Protein AF-A0A2M8FDU7-F1 (afdb_monomer_lite)

Foldseek 3Di:
DDFDQPPPPDQQKGKGWDWFDWDWDKDKAAPPDPCNDCCVVVVAIKIKIWTWGKTKMWIAGPQGKIWMWIKIKGWMFIFGPPPGHTPDIAIKMKIKTFIQDNNQQVQADPVGDGDCVRGPNCQAGTQWMWIWIWDDDPDTWIWIKIDHHGNWIWIWIADPVGTGDTDTGD

Radius of gyration: 16.65 Å; chains: 1; bounding box: 42×38×45 Å

Structure (mmCIF, N/CA/C/O backbone):
data_AF-A0A2M8FDU7-F1
#
_entry.id   AF-A0A2M8FDU7-F1
#
loop_
_atom_site.group_PDB
_atom_site.id
_atom_site.type_symbol
_atom_site.label_atom_id
_atom_site.label_alt_id
_atom_site.label_comp_id
_atom_site.label_asym_id
_atom_site.label_entity_id
_atom_site.label_seq_id
_atom_site.pdbx_PDB_ins_code
_atom_site.Cartn_x
_atom_site.Cartn_y
_atom_site.Cartn_z
_atom_site.occupancy
_atom_site.B_iso_or_equiv
_atom_site.auth_seq_id
_atom_site.auth_comp_id
_atom_site.auth_asym_id
_atom_site.auth_atom_id
_atom_site.pdbx_PDB_model_num
ATOM 1 N N . MET A 1 1 ? -5.117 18.066 -11.000 1.00 36.66 1 MET A N 1
ATOM 2 C CA . MET A 1 1 ? -3.905 18.829 -11.372 1.00 36.66 1 MET A CA 1
ATOM 3 C C . MET A 1 1 ? -3.352 18.184 -12.635 1.00 36.66 1 MET A C 1
ATOM 5 O O . MET A 1 1 ? -3.475 16.978 -12.758 1.00 36.66 1 MET A O 1
ATOM 9 N N . VAL A 1 2 ? -2.874 18.939 -13.626 1.00 30.36 2 VAL A N 1
ATOM 10 C CA . VAL A 1 2 ? -2.379 18.341 -14.881 1.00 30.36 2 VAL A CA 1
ATOM 11 C C . VAL A 1 2 ? -0.969 17.801 -14.641 1.00 30.36 2 VAL A C 1
ATOM 13 O O . VAL A 1 2 ? -0.067 18.583 -14.344 1.00 30.36 2 VAL A O 1
ATOM 16 N N . VAL A 1 3 ? -0.791 16.483 -14.765 1.00 43.59 3 VAL A N 1
ATOM 17 C CA . VAL A 1 3 ? 0.518 15.818 -14.741 1.00 43.59 3 VAL A CA 1
ATOM 18 C C . VAL A 1 3 ? 1.326 16.307 -15.938 1.00 43.59 3 VAL A C 1
ATOM 20 O O . VAL A 1 3 ? 0.935 16.121 -17.092 1.00 43.59 3 VAL A O 1
ATOM 23 N N . VAL A 1 4 ? 2.466 16.939 -15.674 1.00 40.38 4 VAL A N 1
ATOM 24 C CA . VAL A 1 4 ? 3.485 17.158 -16.700 1.00 40.38 4 VAL A CA 1
ATOM 25 C C . VAL A 1 4 ? 4.483 16.012 -16.562 1.00 40.38 4 VAL A C 1
ATOM 27 O O . VAL A 1 4 ? 5.250 16.012 -15.597 1.00 40.38 4 VAL A O 1
ATOM 30 N N . PRO A 1 5 ? 4.508 15.027 -17.479 1.00 45.31 5 PRO A N 1
ATOM 31 C CA . PRO A 1 5 ? 5.563 14.026 -17.482 1.00 45.31 5 PRO A CA 1
ATOM 32 C C . PRO A 1 5 ? 6.909 14.739 -17.651 1.00 45.31 5 PRO A C 1
ATOM 34 O O . PRO A 1 5 ? 7.223 15.292 -18.705 1.00 45.31 5 PRO A O 1
ATOM 37 N N . SER A 1 6 ? 7.715 14.779 -16.590 1.00 47.12 6 SER A N 1
ATOM 38 C CA . SER A 1 6 ? 9.080 15.289 -16.673 1.00 47.12 6 SER A CA 1
ATOM 39 C C . SER A 1 6 ? 9.953 14.193 -17.287 1.00 47.12 6 SER A C 1
ATOM 41 O O . SER A 1 6 ? 10.409 13.283 -16.589 1.00 47.12 6 SER A O 1
ATOM 43 N N . PHE A 1 7 ? 10.176 14.260 -18.598 1.00 45.94 7 PHE A N 1
ATOM 44 C CA . PHE A 1 7 ? 11.068 13.354 -19.319 1.00 45.94 7 PHE A CA 1
ATOM 45 C C . PHE A 1 7 ? 12.532 13.657 -18.974 1.00 45.94 7 PHE A C 1
ATOM 47 O O . PHE A 1 7 ? 13.217 14.393 -19.679 1.00 45.94 7 PHE A O 1
ATOM 54 N N . ALA A 1 8 ? 13.045 13.078 -17.891 1.00 46.31 8 ALA A N 1
ATOM 55 C CA . ALA A 1 8 ? 14.487 12.943 -17.719 1.00 46.31 8 ALA A CA 1
ATOM 56 C C . ALA A 1 8 ? 14.943 11.724 -18.533 1.00 46.31 8 ALA A C 1
ATOM 58 O O . ALA A 1 8 ? 15.047 10.616 -18.015 1.00 46.31 8 ALA A O 1
ATOM 59 N N . ALA A 1 9 ? 15.162 11.915 -19.836 1.00 46.50 9 ALA A N 1
ATOM 60 C CA . ALA A 1 9 ? 15.710 10.883 -20.708 1.00 46.50 9 ALA A CA 1
ATOM 61 C C . ALA A 1 9 ? 17.209 10.694 -20.415 1.00 46.50 9 ALA A C 1
ATOM 63 O O . ALA A 1 9 ? 18.068 11.303 -21.045 1.00 46.50 9 ALA A O 1
ATOM 64 N N . GLY A 1 10 ? 17.521 9.847 -19.438 1.00 45.91 10 GLY A N 1
ATOM 65 C CA . GLY A 1 10 ? 18.852 9.279 -19.240 1.00 45.91 10 GLY A CA 1
ATOM 66 C C . GLY A 1 10 ? 18.726 7.765 -19.095 1.00 45.91 10 GLY A C 1
ATOM 67 O O . GLY A 1 10 ? 18.112 7.301 -18.142 1.00 45.91 10 GLY A O 1
ATOM 68 N N . ASN A 1 11 ? 19.278 6.996 -20.042 1.00 56.59 11 ASN A N 1
ATOM 69 C CA . ASN A 1 11 ? 19.328 5.520 -20.053 1.00 56.59 11 ASN A CA 1
ATOM 70 C C . ASN A 1 11 ? 17.996 4.743 -20.186 1.00 56.59 11 ASN A C 1
ATOM 72 O O . ASN A 1 11 ? 17.842 3.681 -19.590 1.00 56.59 11 ASN A O 1
ATOM 76 N N . GLY A 1 12 ? 17.034 5.208 -20.993 1.00 71.62 12 GLY A N 1
ATOM 77 C CA . GLY A 1 12 ? 15.864 4.380 -21.354 1.00 71.62 12 GLY A CA 1
ATOM 78 C C . GLY A 1 12 ? 14.905 4.073 -20.194 1.00 71.62 12 GLY A C 1
ATOM 79 O O . GLY A 1 12 ? 14.182 3.083 -20.243 1.00 71.62 12 GLY A O 1
ATOM 80 N N . THR A 1 13 ? 14.916 4.909 -19.153 1.00 85.81 13 THR A N 1
ATOM 81 C CA . THR A 1 13 ? 13.970 4.852 -18.031 1.00 85.81 13 THR A CA 1
ATOM 82 C C . THR A 1 13 ? 12.939 5.970 -18.172 1.00 85.81 13 THR A C 1
ATOM 84 O O . THR A 1 13 ? 13.303 7.134 -18.335 1.00 85.81 13 THR A O 1
ATOM 87 N N . GLN A 1 14 ? 11.659 5.622 -18.104 1.00 89.69 14 GLN A N 1
ATOM 88 C CA . GLN A 1 14 ? 10.537 6.547 -17.985 1.00 89.69 14 GLN A CA 1
ATOM 89 C C . GLN A 1 14 ? 10.226 6.766 -16.504 1.00 89.69 14 GLN A C 1
ATOM 91 O O . GLN A 1 14 ? 10.272 5.825 -15.715 1.00 89.69 14 GLN A O 1
ATOM 96 N N . VAL A 1 15 ? 9.952 8.013 -16.114 1.00 92.38 15 VAL A N 1
ATOM 97 C CA . VAL A 1 15 ? 9.640 8.365 -14.724 1.00 92.38 15 VAL A CA 1
ATOM 98 C C . VAL A 1 15 ? 8.317 9.111 -14.674 1.00 92.38 15 VAL A C 1
ATOM 100 O O . VAL A 1 15 ? 8.208 10.205 -15.230 1.00 92.38 15 VAL A O 1
ATOM 103 N N . TYR A 1 16 ? 7.353 8.535 -13.968 1.00 92.75 16 TYR A N 1
ATOM 104 C CA . TYR A 1 16 ? 6.066 9.140 -13.655 1.00 92.75 16 TYR A CA 1
ATOM 105 C C . TYR A 1 16 ? 6.121 9.698 -12.236 1.00 92.75 16 TYR A C 1
ATOM 107 O O . TYR A 1 16 ? 6.728 9.100 -11.344 1.00 92.75 16 TYR A O 1
ATOM 115 N N . ARG A 1 17 ? 5.551 10.886 -12.044 1.00 94.31 17 ARG A N 1
ATOM 116 C CA . ARG A 1 17 ? 5.461 11.544 -10.741 1.00 94.31 17 ARG A CA 1
ATOM 117 C C . ARG A 1 17 ? 4.049 12.058 -10.568 1.00 94.31 17 ARG A C 1
ATOM 119 O O . ARG A 1 17 ? 3.607 12.878 -11.371 1.00 94.31 17 ARG A O 1
ATOM 126 N N . PHE A 1 18 ? 3.412 11.596 -9.510 1.00 92.94 18 PHE A N 1
ATOM 127 C CA . PHE A 1 18 ? 2.074 11.986 -9.112 1.00 92.94 18 PHE A CA 1
ATOM 128 C C . PHE A 1 18 ? 2.178 12.638 -7.741 1.00 92.94 18 PHE A C 1
ATOM 130 O O . PHE A 1 18 ? 2.963 12.215 -6.889 1.00 92.94 18 PHE A O 1
ATOM 137 N N . SER A 1 19 ? 1.454 13.726 -7.548 1.00 93.25 19 SER A N 1
ATOM 138 C CA . SER A 1 19 ? 1.487 14.486 -6.305 1.00 93.25 19 SER A CA 1
ATOM 139 C C . SER A 1 19 ? 0.123 15.083 -6.064 1.00 93.25 19 SER A C 1
ATOM 141 O O . SER A 1 19 ? -0.445 15.677 -6.984 1.00 93.25 19 SER A O 1
ATOM 143 N N . ASP A 1 20 ? -0.341 14.976 -4.826 1.00 91.31 20 ASP A N 1
ATOM 144 C CA . ASP A 1 20 ? -1.619 15.520 -4.391 1.00 91.31 20 ASP A CA 1
ATOM 145 C C . ASP A 1 20 ? -2.772 15.029 -5.283 1.00 91.31 20 ASP A C 1
ATOM 147 O O . ASP A 1 20 ? -3.645 15.800 -5.693 1.00 91.31 20 ASP A O 1
ATOM 151 N N . GLU A 1 21 ? -2.783 13.726 -5.581 1.00 93.00 21 GLU A N 1
ATOM 152 C CA . GLU A 1 21 ? -3.887 13.091 -6.299 1.00 93.00 21 GLU A CA 1
ATOM 153 C C . GLU A 1 21 ? -4.874 12.436 -5.331 1.00 93.00 21 GLU A C 1
ATOM 155 O O . GLU A 1 21 ? -4.447 11.683 -4.455 1.00 93.00 21 GLU A O 1
ATOM 160 N N . PRO A 1 22 ? -6.186 12.706 -5.455 1.00 93.62 22 PRO A N 1
ATOM 161 C CA . PRO A 1 22 ? -7.182 12.055 -4.620 1.00 93.62 22 PRO A CA 1
ATOM 162 C C . PRO A 1 22 ? -7.164 10.538 -4.802 1.00 93.62 22 PRO A C 1
ATOM 164 O O . PRO A 1 22 ? -7.192 10.036 -5.925 1.00 93.62 22 PRO A O 1
ATOM 167 N N . PHE A 1 23 ? -7.195 9.825 -3.686 1.00 89.88 23 PHE A N 1
ATOM 168 C CA . PHE A 1 23 ? -7.336 8.382 -3.621 1.00 89.88 23 PHE A CA 1
ATOM 169 C C . PHE A 1 23 ? -8.531 8.049 -2.744 1.00 89.88 23 PHE A C 1
ATOM 171 O O . PHE A 1 23 ? -8.539 8.356 -1.552 1.00 89.88 23 PHE A O 1
ATOM 178 N N . VAL A 1 24 ? -9.541 7.445 -3.363 1.00 92.88 24 VAL A N 1
ATOM 179 C CA . VAL A 1 24 ? -10.718 6.923 -2.675 1.00 92.88 24 VAL A CA 1
ATOM 180 C C . VAL A 1 24 ? -10.802 5.446 -2.992 1.00 92.88 24 VAL A C 1
ATOM 182 O O . VAL A 1 24 ? -10.871 5.072 -4.166 1.00 92.88 24 VAL A O 1
ATOM 185 N N . TRP A 1 25 ? -10.738 4.617 -1.959 1.00 90.00 25 TRP A N 1
ATOM 186 C CA . TRP A 1 25 ? -10.659 3.175 -2.125 1.00 90.00 25 TRP A CA 1
ATOM 187 C C . TRP A 1 25 ? -11.388 2.455 -1.007 1.00 90.00 25 TRP A C 1
ATOM 189 O O . TRP A 1 25 ? -11.262 2.821 0.159 1.00 90.00 25 TRP A O 1
ATOM 199 N N . ASP A 1 26 ? -12.114 1.413 -1.390 1.00 91.94 26 ASP A N 1
ATOM 200 C CA . ASP A 1 26 ? -12.795 0.507 -0.482 1.00 91.94 26 ASP A CA 1
ATOM 201 C C . ASP A 1 26 ? -12.151 -0.870 -0.597 1.00 91.94 26 ASP A C 1
ATOM 203 O O . ASP A 1 26 ? -12.034 -1.423 -1.694 1.00 91.94 26 ASP A O 1
ATOM 207 N N . GLU A 1 27 ? -11.769 -1.451 0.534 1.00 90.19 27 GLU A N 1
ATOM 208 C CA . GLU A 1 27 ? -11.293 -2.829 0.583 1.00 90.19 27 GLU A CA 1
ATOM 209 C C . GLU A 1 27 ? -11.838 -3.588 1.789 1.00 90.19 27 GLU A C 1
ATOM 211 O O . GLU A 1 27 ? -12.337 -3.017 2.758 1.00 90.19 27 GLU A O 1
ATOM 216 N N . THR A 1 28 ? -11.775 -4.914 1.705 1.00 92.12 28 THR A N 1
ATOM 217 C CA . THR A 1 28 ? -12.126 -5.806 2.811 1.00 92.12 28 THR A CA 1
ATOM 218 C C . THR A 1 28 ? -10.880 -6.545 3.253 1.00 92.12 28 THR A C 1
ATOM 220 O O . THR A 1 28 ? -10.196 -7.150 2.429 1.00 92.12 28 THR A O 1
ATOM 223 N N . HIS A 1 29 ? -10.612 -6.516 4.552 1.00 89.81 29 HIS A N 1
ATOM 224 C CA . HIS A 1 29 ? -9.558 -7.298 5.172 1.00 89.81 29 HIS A CA 1
ATOM 225 C C . HIS A 1 29 ? -10.168 -8.446 5.962 1.00 89.81 29 HIS A C 1
ATOM 227 O O . HIS A 1 29 ? -11.068 -8.233 6.776 1.00 89.81 29 HIS A O 1
ATOM 233 N N . TYR A 1 30 ? -9.636 -9.645 5.743 1.00 90.50 30 TYR A N 1
ATOM 234 C CA . TYR A 1 30 ? -10.069 -10.856 6.427 1.00 90.50 30 TYR A CA 1
ATOM 235 C C . TYR A 1 30 ? -9.008 -11.315 7.422 1.00 90.50 30 TYR A C 1
ATOM 237 O O . TYR A 1 30 ? -7.820 -11.409 7.089 1.00 90.50 30 TYR A O 1
ATOM 245 N N . LEU A 1 31 ? -9.433 -11.628 8.642 1.00 87.50 31 LEU A N 1
ATOM 246 C CA . LEU A 1 31 ? -8.553 -12.148 9.675 1.00 87.50 31 LEU A CA 1
ATOM 247 C C . LEU A 1 31 ? -8.017 -13.526 9.261 1.00 87.50 31 LEU A C 1
ATOM 249 O O . LEU A 1 31 ? -8.759 -14.409 8.830 1.00 87.50 31 LEU A O 1
ATOM 253 N N . GLY A 1 32 ? -6.705 -13.727 9.405 1.00 80.44 32 GLY A N 1
ATOM 254 C CA . GLY A 1 32 ? -6.046 -14.976 9.018 1.00 80.44 32 GLY A CA 1
ATOM 255 C C . GLY A 1 32 ? -5.851 -15.164 7.510 1.00 80.44 32 GLY A C 1
ATOM 256 O O . GLY A 1 32 ? -5.304 -16.193 7.101 1.00 80.44 32 GLY A O 1
ATOM 257 N N . ASP A 1 33 ? -6.246 -14.192 6.682 1.00 81.06 33 ASP A N 1
ATOM 258 C CA . ASP A 1 33 ? -5.828 -14.151 5.284 1.00 81.06 33 ASP A CA 1
ATOM 259 C C . ASP A 1 33 ? -4.340 -13.776 5.171 1.00 81.06 33 ASP A C 1
ATOM 261 O O . ASP A 1 33 ? -3.665 -13.407 6.130 1.00 81.06 33 ASP A O 1
ATOM 265 N N . ARG A 1 34 ? -3.793 -13.889 3.965 1.00 69.00 34 ARG A N 1
ATOM 266 C CA . ARG A 1 34 ? -2.410 -13.557 3.637 1.00 69.00 34 ARG A CA 1
ATOM 267 C C . ARG A 1 34 ? -2.099 -12.063 3.749 1.00 69.00 34 ARG A C 1
ATOM 269 O O . ARG A 1 34 ? -0.940 -11.700 3.957 1.00 69.00 34 ARG A O 1
ATOM 276 N N . PHE A 1 35 ? -3.108 -11.215 3.567 1.00 74.12 35 PHE A N 1
ATOM 277 C CA . PHE A 1 35 ? -3.016 -9.761 3.693 1.00 74.12 35 PHE A CA 1
ATOM 278 C C . PHE A 1 35 ? -4.052 -9.268 4.711 1.00 74.12 35 PHE A C 1
ATOM 280 O O . PHE A 1 35 ? -4.994 -8.554 4.366 1.00 74.12 35 PHE A O 1
ATOM 287 N N . PRO A 1 36 ? -3.919 -9.673 5.981 1.00 74.62 36 PRO A N 1
ATOM 288 C CA . PRO A 1 36 ? -4.988 -9.463 6.939 1.00 74.62 36 PRO A CA 1
ATOM 289 C C . PRO A 1 36 ? -5.058 -7.993 7.387 1.00 74.62 36 PRO A C 1
ATOM 291 O O . PRO A 1 36 ? -6.092 -7.558 7.867 1.00 74.62 36 PRO A O 1
ATOM 294 N N . GLY A 1 37 ? -4.010 -7.187 7.157 1.00 82.12 37 GLY A N 1
ATOM 295 C CA . GLY A 1 37 ? -4.048 -5.723 7.252 1.00 82.12 37 GLY A CA 1
ATOM 296 C C . GLY A 1 37 ? -4.710 -5.202 8.528 1.00 82.12 37 GLY A C 1
ATOM 297 O O . GLY A 1 37 ? -4.285 -5.538 9.632 1.00 82.12 37 GLY A O 1
ATOM 298 N N . ALA A 1 38 ? -5.757 -4.388 8.373 1.00 85.31 38 ALA A N 1
ATOM 299 C CA . ALA A 1 38 ? -6.507 -3.835 9.499 1.00 85.31 38 ALA A CA 1
ATOM 300 C C . ALA A 1 38 ? -7.235 -4.908 10.336 1.00 85.31 38 ALA A C 1
ATOM 302 O O . ALA A 1 38 ? -7.412 -4.704 11.536 1.00 85.31 38 ALA A O 1
ATOM 303 N N . ALA A 1 39 ? -7.607 -6.056 9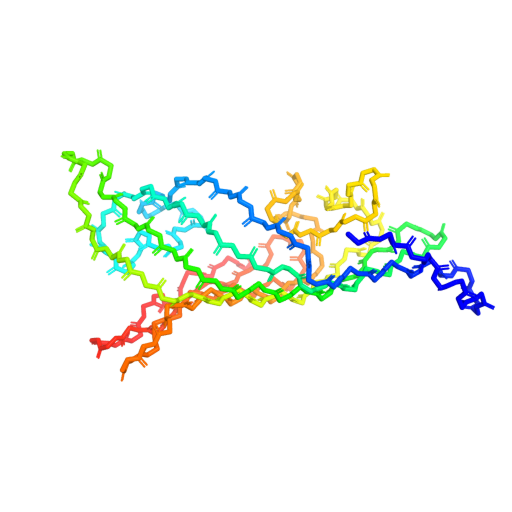.757 1.00 87.94 39 ALA A N 1
ATOM 304 C CA . ALA A 1 39 ? -8.313 -7.119 10.476 1.00 87.94 39 ALA A CA 1
ATOM 305 C C . ALA A 1 39 ? -7.483 -7.692 11.636 1.00 87.94 39 ALA A C 1
ATOM 307 O O . ALA A 1 39 ? -8.032 -7.964 12.698 1.00 87.94 39 ALA A O 1
ATOM 308 N N . GLU A 1 40 ? -6.152 -7.792 11.499 1.00 82.75 40 GLU A N 1
ATOM 309 C CA . GLU A 1 40 ? -5.278 -8.223 12.610 1.00 82.75 40 GLU A CA 1
ATOM 310 C C . GLU A 1 40 ? -5.375 -7.294 13.820 1.00 82.75 40 GLU A C 1
ATOM 312 O O . GLU A 1 40 ? -5.341 -7.753 14.958 1.00 82.75 40 GLU A O 1
ATOM 317 N N . LYS A 1 41 ? -5.501 -5.983 13.580 1.00 81.38 41 LYS A N 1
ATOM 318 C CA . LYS A 1 41 ? -5.604 -4.990 14.651 1.00 81.38 41 LYS A CA 1
ATOM 319 C C . LYS A 1 41 ? -6.920 -5.129 15.407 1.00 81.38 41 LYS A C 1
ATOM 321 O O . LYS A 1 41 ? -6.933 -5.042 16.629 1.00 81.38 41 LYS A O 1
ATOM 326 N N . PHE A 1 42 ? -8.023 -5.271 14.679 1.00 86.25 42 PHE A N 1
ATOM 327 C CA . PHE A 1 42 ? -9.352 -5.303 15.287 1.00 86.25 42 PHE A CA 1
ATOM 328 C C . PHE A 1 42 ? -9.770 -6.708 15.732 1.00 86.25 42 PHE A C 1
ATOM 330 O O . PHE A 1 42 ? -10.731 -6.846 16.481 1.00 86.25 42 PHE A O 1
ATOM 337 N N . GLY A 1 43 ? -9.024 -7.743 15.334 1.00 87.50 43 GLY A N 1
ATOM 338 C CA . GLY A 1 43 ? -9.304 -9.132 15.691 1.00 87.50 43 GLY A CA 1
ATOM 339 C C . GLY A 1 43 ? -10.565 -9.689 15.027 1.00 87.50 43 GLY A C 1
ATOM 340 O O . GLY A 1 43 ? -11.100 -10.695 15.491 1.00 87.50 43 GLY A O 1
ATOM 341 N N . GLU A 1 44 ? -11.039 -9.046 13.959 1.00 91.75 44 GLU A N 1
ATOM 342 C CA . GLU A 1 44 ? -12.239 -9.404 13.204 1.00 91.75 44 GLU A CA 1
ATOM 343 C C . GLU A 1 44 ? -12.123 -8.939 11.748 1.00 91.75 44 GLU A C 1
ATOM 345 O O . GLU A 1 44 ? -11.270 -8.114 11.418 1.00 91.75 44 GLU A O 1
ATOM 350 N N . ASP A 1 45 ? -12.971 -9.476 10.871 1.00 95.12 45 ASP A N 1
ATOM 351 C CA . ASP A 1 45 ? -13.038 -9.051 9.473 1.00 95.12 45 ASP A CA 1
ATOM 352 C C . ASP A 1 45 ? -13.573 -7.616 9.384 1.00 95.12 45 ASP A C 1
ATOM 354 O O . ASP A 1 45 ? -14.579 -7.268 10.013 1.00 95.12 45 ASP A O 1
ATOM 358 N N . VAL A 1 46 ? -12.932 -6.777 8.569 1.00 94.81 46 VAL A N 1
ATOM 359 C CA . VAL A 1 46 ? -13.269 -5.350 8.477 1.00 94.81 46 VAL A CA 1
ATOM 360 C C . VAL A 1 46 ? -13.375 -4.852 7.040 1.00 94.81 46 VAL A C 1
ATOM 362 O O . VAL A 1 46 ? -12.600 -5.236 6.164 1.00 94.81 46 VAL A O 1
ATOM 365 N N . TYR A 1 47 ? -14.311 -3.935 6.816 1.00 96.00 47 TYR A N 1
ATOM 366 C CA . TYR A 1 47 ? -14.336 -3.045 5.662 1.00 96.00 47 TYR A CA 1
ATOM 367 C C . TYR A 1 47 ? -13.542 -1.784 5.981 1.00 96.00 47 TYR A C 1
ATOM 369 O O . TYR A 1 47 ? -13.728 -1.190 7.047 1.00 96.00 47 TYR A O 1
ATOM 377 N N . VAL A 1 48 ? -12.689 -1.353 5.057 1.00 93.50 48 VAL A N 1
ATOM 378 C CA . VAL A 1 48 ? -11.931 -0.109 5.182 1.00 93.50 48 VAL A CA 1
ATOM 379 C C . VAL A 1 48 ? -12.240 0.788 3.996 1.00 93.50 48 VAL A C 1
ATOM 381 O O . VAL A 1 48 ? -12.072 0.383 2.848 1.00 93.50 48 VAL A O 1
ATOM 384 N N . HIS A 1 49 ? -12.676 2.006 4.300 1.00 95.12 49 HIS A N 1
ATOM 385 C CA . HIS A 1 49 ? -12.825 3.095 3.349 1.00 95.12 49 HIS A CA 1
ATOM 386 C C . HIS A 1 49 ? -11.691 4.095 3.556 1.00 95.12 49 HIS A C 1
ATOM 388 O O . HIS A 1 49 ? -11.497 4.585 4.672 1.00 95.12 49 HIS A O 1
ATOM 394 N N . TYR A 1 50 ? -10.958 4.413 2.495 1.00 92.69 50 TYR A N 1
ATOM 395 C CA . TYR A 1 50 ? -9.899 5.416 2.512 1.00 92.69 50 TYR A CA 1
ATOM 396 C C . TYR A 1 50 ? -10.312 6.655 1.737 1.00 92.69 50 TYR A C 1
ATOM 398 O O . TYR A 1 50 ? -10.747 6.555 0.593 1.00 92.69 50 TYR A O 1
ATOM 406 N N . GLU A 1 51 ? -10.039 7.819 2.317 1.00 95.94 51 GLU A N 1
ATOM 407 C CA . GLU A 1 51 ? -10.022 9.102 1.622 1.00 95.94 51 GLU A CA 1
ATOM 408 C C . GLU A 1 51 ? -8.657 9.755 1.846 1.00 95.94 51 GLU A C 1
ATOM 410 O O . GLU A 1 51 ? -8.352 10.219 2.946 1.00 95.94 51 GLU A O 1
ATOM 415 N N . ALA A 1 52 ? -7.803 9.772 0.823 1.00 94.62 52 ALA A N 1
ATOM 416 C CA . ALA A 1 52 ? -6.418 10.216 0.945 1.00 94.62 52 ALA A CA 1
ATOM 417 C C . ALA A 1 52 ? -5.916 11.038 -0.235 1.00 94.62 52 ALA A C 1
ATOM 419 O O . ALA A 1 52 ? -6.546 11.137 -1.286 1.00 94.62 52 ALA A O 1
ATOM 420 N N . MET A 1 53 ? -4.731 11.608 -0.035 1.00 95.50 53 MET A N 1
ATOM 421 C CA . MET A 1 53 ? -3.913 12.202 -1.079 1.00 95.50 53 MET A CA 1
ATOM 422 C C . MET A 1 53 ? -2.699 11.312 -1.341 1.00 95.50 53 MET A C 1
ATOM 424 O O . MET A 1 53 ? -1.948 10.992 -0.415 1.00 95.50 53 MET A O 1
ATOM 428 N N . ASN A 1 54 ? -2.497 10.951 -2.605 1.00 93.44 54 ASN A N 1
ATOM 429 C CA . ASN A 1 54 ? -1.370 10.161 -3.075 1.00 93.44 54 ASN A CA 1
ATOM 430 C C . ASN A 1 54 ? -0.219 11.056 -3.535 1.00 93.44 54 ASN A C 1
ATOM 432 O O . ASN A 1 54 ? -0.398 12.018 -4.287 1.00 93.44 54 ASN A O 1
ATOM 436 N N . ALA A 1 55 ? 0.988 10.671 -3.135 1.00 95.38 55 ALA A N 1
ATOM 437 C CA . ALA A 1 55 ? 2.237 11.106 -3.728 1.00 95.38 55 ALA A CA 1
ATOM 438 C C . ALA A 1 55 ? 3.021 9.870 -4.166 1.00 95.38 55 ALA A C 1
ATOM 440 O O . ALA A 1 55 ? 3.291 8.973 -3.369 1.00 95.38 55 ALA A O 1
ATOM 441 N N . GLU A 1 56 ? 3.394 9.818 -5.436 1.00 95.81 56 GLU A N 1
ATOM 442 C CA . GLU A 1 56 ? 3.939 8.616 -6.046 1.00 95.81 56 GLU A CA 1
ATOM 443 C C . GLU A 1 56 ? 5.057 8.953 -7.030 1.00 95.81 56 GLU A C 1
ATOM 445 O O . GLU A 1 56 ? 5.039 9.961 -7.740 1.00 95.81 56 GLU A O 1
ATOM 450 N N . THR A 1 57 ? 6.067 8.094 -7.091 1.00 96.06 57 THR A N 1
ATOM 451 C CA . THR A 1 57 ? 7.068 8.123 -8.155 1.00 96.06 57 THR A CA 1
ATOM 452 C C . THR A 1 57 ? 7.269 6.725 -8.698 1.00 96.06 57 THR A C 1
ATOM 454 O O . THR A 1 57 ? 7.817 5.879 -7.996 1.00 96.06 57 THR A O 1
ATOM 457 N N . VAL A 1 58 ? 6.928 6.522 -9.969 1.00 96.19 58 VAL A N 1
ATOM 458 C CA . VAL A 1 58 ? 7.104 5.255 -10.689 1.00 96.19 58 VAL A CA 1
ATOM 459 C C . VAL A 1 58 ? 8.236 5.398 -11.691 1.00 96.19 58 VAL A C 1
ATOM 461 O O . VAL A 1 58 ? 8.350 6.401 -12.395 1.00 96.19 58 VAL A O 1
ATOM 464 N N . ARG A 1 59 ? 9.106 4.396 -11.760 1.00 95.19 59 ARG A N 1
ATOM 465 C CA . ARG A 1 59 ? 10.199 4.302 -12.727 1.00 95.19 59 ARG A CA 1
ATOM 466 C C . ARG A 1 59 ? 10.029 3.018 -13.516 1.00 95.19 59 ARG A C 1
ATOM 468 O O . ARG A 1 59 ? 10.052 1.945 -12.924 1.00 95.19 59 ARG A O 1
ATOM 475 N N . VAL A 1 60 ? 9.919 3.150 -14.831 1.00 93.44 60 VAL A N 1
ATOM 476 C CA . VAL A 1 60 ? 9.760 2.039 -15.772 1.00 93.44 60 VAL A CA 1
ATOM 477 C C . VAL A 1 60 ? 10.971 2.013 -16.691 1.00 93.44 60 VAL A C 1
ATOM 479 O O . VAL A 1 60 ? 11.252 2.993 -17.383 1.00 93.44 60 VAL A O 1
ATOM 482 N N . LYS A 1 61 ? 11.724 0.919 -16.702 1.00 90.62 61 LYS A N 1
ATOM 483 C CA . LYS A 1 61 ? 12.859 0.744 -17.614 1.00 90.62 61 LYS A CA 1
ATOM 484 C C . LYS A 1 61 ? 12.407 0.091 -18.920 1.00 90.62 61 LYS A C 1
ATOM 486 O O . LYS A 1 61 ? 11.429 -0.646 -18.962 1.00 90.62 61 LYS A O 1
ATOM 491 N N . ALA A 1 62 ? 13.165 0.306 -19.995 1.00 86.56 62 ALA A N 1
ATOM 492 C CA . ALA A 1 62 ? 12.870 -0.262 -21.315 1.00 86.56 62 ALA A CA 1
ATOM 493 C C . ALA A 1 62 ? 12.829 -1.804 -21.364 1.00 86.56 62 ALA A C 1
ATOM 495 O O . ALA A 1 62 ? 12.240 -2.362 -22.285 1.00 86.56 62 ALA A O 1
ATOM 496 N N . ASN A 1 63 ? 13.459 -2.490 -20.406 1.00 85.25 63 ASN A N 1
ATOM 497 C CA . ASN A 1 63 ? 13.423 -3.950 -20.276 1.00 85.25 63 ASN A CA 1
ATOM 498 C C . ASN A 1 63 ? 12.194 -4.470 -19.507 1.00 85.25 63 ASN A C 1
ATOM 500 O O . ASN A 1 63 ? 12.100 -5.676 -19.317 1.00 85.25 63 ASN A O 1
ATOM 504 N N . GLY A 1 64 ? 11.281 -3.592 -19.080 1.00 86.38 64 GLY A N 1
ATOM 505 C CA . GLY A 1 64 ? 10.076 -3.960 -18.335 1.00 86.38 64 GLY A CA 1
ATOM 506 C C . GLY A 1 64 ? 10.196 -3.819 -16.819 1.00 86.38 64 GLY A C 1
ATOM 507 O O . GLY A 1 64 ? 9.172 -3.909 -16.157 1.00 86.38 64 GLY A O 1
ATOM 508 N N . ASP A 1 65 ? 11.387 -3.542 -16.267 1.00 92.31 65 ASP A N 1
ATOM 509 C CA . ASP A 1 65 ? 11.533 -3.368 -14.816 1.00 92.31 65 ASP A CA 1
ATOM 510 C C . ASP A 1 65 ? 10.721 -2.165 -14.332 1.00 92.31 65 ASP A C 1
ATOM 512 O O . ASP A 1 65 ? 10.858 -1.053 -14.862 1.00 92.31 65 ASP A O 1
ATOM 516 N N . VAL A 1 66 ? 9.961 -2.362 -13.260 1.00 94.50 66 VAL A N 1
ATOM 517 C CA . VAL A 1 66 ? 9.181 -1.319 -12.599 1.00 94.50 66 VAL A CA 1
ATOM 518 C C . VAL A 1 66 ? 9.665 -1.163 -11.162 1.00 94.50 66 VAL A C 1
ATOM 520 O O . VAL A 1 66 ? 9.942 -2.125 -10.454 1.00 94.50 66 VAL A O 1
ATOM 523 N N . SER A 1 67 ? 9.793 0.076 -10.702 1.00 95.69 67 SER A N 1
ATOM 524 C CA . SER A 1 67 ? 9.994 0.375 -9.282 1.00 95.69 67 SER A CA 1
ATOM 525 C C . SER A 1 67 ? 9.205 1.609 -8.898 1.00 95.69 67 SER A C 1
ATOM 527 O O . SER A 1 67 ? 9.102 2.543 -9.699 1.00 95.69 67 SER A O 1
ATOM 529 N N . TRP A 1 68 ? 8.675 1.639 -7.682 1.00 96.62 68 TRP A N 1
ATOM 530 C CA . TRP A 1 68 ? 7.876 2.764 -7.225 1.00 96.62 68 TRP A CA 1
ATOM 531 C C . TRP A 1 68 ? 8.076 3.068 -5.749 1.00 96.62 68 TRP A C 1
ATOM 533 O O . TRP A 1 68 ? 8.541 2.244 -4.957 1.00 96.62 68 TRP A O 1
ATOM 543 N N . THR A 1 69 ? 7.738 4.306 -5.417 1.00 97.31 69 THR A N 1
ATOM 544 C CA . THR A 1 69 ? 7.515 4.765 -4.052 1.00 97.31 69 THR A CA 1
ATOM 545 C C . THR A 1 69 ? 6.149 5.417 -4.006 1.00 97.31 69 THR A C 1
ATOM 547 O O . THR A 1 69 ? 5.901 6.302 -4.827 1.00 97.31 69 THR A O 1
ATOM 550 N N . LEU A 1 70 ? 5.315 5.025 -3.051 1.00 95.75 70 LEU A N 1
ATOM 551 C CA . LEU A 1 70 ? 3.988 5.590 -2.821 1.00 95.75 70 LEU A CA 1
ATOM 552 C C . LEU A 1 70 ? 3.909 6.086 -1.379 1.00 95.75 70 LEU A C 1
ATOM 554 O O . LEU A 1 70 ? 4.386 5.435 -0.450 1.00 95.75 70 LEU A O 1
ATOM 558 N N . THR A 1 71 ? 3.291 7.239 -1.180 1.00 95.44 71 THR A N 1
ATOM 559 C CA . THR A 1 71 ? 2.827 7.693 0.125 1.00 95.44 71 THR A CA 1
ATOM 560 C C . THR A 1 71 ? 1.391 8.148 -0.011 1.00 95.44 71 THR A C 1
ATOM 562 O O . THR A 1 71 ? 1.069 8.922 -0.910 1.00 95.44 71 THR A O 1
ATOM 565 N N . GLN A 1 72 ? 0.544 7.677 0.892 1.00 94.06 72 GLN A N 1
ATOM 566 C CA . GLN A 1 72 ? -0.848 8.093 0.990 1.00 94.06 72 GLN A CA 1
ATOM 567 C C . GLN A 1 72 ? -1.067 8.635 2.393 1.00 94.06 72 GLN A C 1
ATOM 569 O O . GLN A 1 72 ? -0.629 8.014 3.361 1.00 94.06 72 GLN A O 1
ATOM 574 N N . GLN A 1 73 ? -1.704 9.794 2.509 1.00 94.56 73 GLN A N 1
ATOM 575 C CA . GLN A 1 73 ? -2.075 10.382 3.796 1.00 94.56 73 GLN A CA 1
ATOM 576 C C . GLN A 1 73 ? -3.506 10.889 3.716 1.00 94.56 73 GLN A C 1
ATOM 578 O O . GLN A 1 73 ? -3.877 11.554 2.746 1.00 94.56 73 GLN A O 1
ATOM 583 N N . GLY A 1 74 ? -4.307 10.576 4.727 1.00 94.56 74 GLY A N 1
ATOM 584 C CA . GLY A 1 74 ? -5.726 10.897 4.705 1.00 94.56 74 GLY A CA 1
ATOM 585 C C . GLY A 1 74 ? -6.473 10.350 5.904 1.00 94.56 74 GLY A C 1
ATOM 586 O O . GLY A 1 74 ? -5.886 10.182 6.970 1.00 94.56 74 GLY A O 1
ATOM 587 N N . THR A 1 75 ? -7.749 10.043 5.706 1.00 95.19 75 THR A N 1
ATOM 588 C CA . THR A 1 75 ? -8.641 9.450 6.704 1.00 95.19 75 THR A CA 1
ATOM 589 C C . THR A 1 75 ? -9.0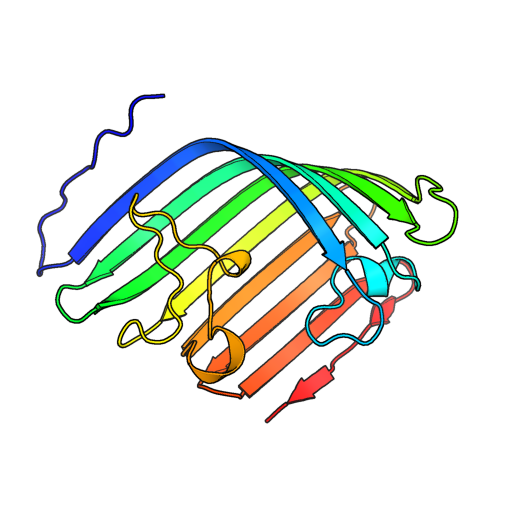13 8.029 6.297 1.00 95.19 75 THR A C 1
ATOM 591 O O . THR A 1 75 ? -9.290 7.771 5.127 1.00 95.19 75 THR A O 1
ATOM 594 N N . ALA A 1 76 ? -9.003 7.110 7.260 1.00 93.94 76 ALA A N 1
ATOM 595 C CA . ALA A 1 76 ? -9.548 5.770 7.105 1.00 93.94 76 ALA A CA 1
ATOM 596 C C . ALA A 1 76 ? -10.770 5.614 8.012 1.00 93.94 76 ALA A C 1
ATOM 598 O O . ALA A 1 76 ? -10.712 5.959 9.196 1.00 93.94 76 ALA A O 1
ATOM 599 N N . THR A 1 77 ? -11.840 5.044 7.468 1.00 95.56 77 THR A N 1
ATOM 600 C CA . THR A 1 77 ? -13.006 4.585 8.224 1.00 95.56 77 THR A CA 1
ATOM 601 C C . THR A 1 77 ? -13.027 3.066 8.188 1.00 95.56 77 THR A C 1
ATOM 603 O O . THR A 1 77 ? -13.132 2.465 7.121 1.00 95.56 77 THR A O 1
ATOM 606 N N . VAL A 1 78 ? -12.918 2.440 9.356 1.00 94.50 78 VAL A N 1
ATOM 607 C CA . VAL A 1 78 ? -12.905 0.985 9.516 1.00 94.50 78 VAL A CA 1
ATOM 608 C C . VAL A 1 78 ? -14.209 0.543 10.156 1.00 94.50 78 VAL A C 1
ATOM 610 O O . VAL A 1 78 ? -14.583 1.029 11.225 1.00 94.50 78 VAL A O 1
ATOM 613 N N . THR A 1 79 ? -14.885 -0.400 9.511 1.00 97.50 79 THR A N 1
ATOM 614 C CA . THR A 1 79 ? -16.182 -0.921 9.938 1.00 97.50 79 THR A CA 1
ATOM 615 C C . THR A 1 79 ? -16.114 -2.437 10.051 1.00 97.50 79 THR A C 1
ATOM 617 O O . THR A 1 79 ? -15.623 -3.095 9.138 1.00 97.50 79 THR A O 1
ATOM 620 N N . ALA A 1 80 ? -16.631 -2.998 11.140 1.00 97.19 80 ALA A N 1
ATOM 621 C CA . ALA A 1 80 ? -16.814 -4.436 11.292 1.00 97.19 80 ALA A CA 1
ATOM 622 C C . ALA A 1 80 ? -17.660 -4.993 10.138 1.00 97.19 80 ALA A C 1
ATOM 624 O O . ALA A 1 80 ? -18.742 -4.465 9.849 1.00 97.19 80 ALA A O 1
ATOM 625 N N . VAL A 1 81 ? -17.196 -6.069 9.495 1.00 96.50 81 VAL A N 1
ATOM 626 C CA . VAL A 1 81 ? -18.006 -6.791 8.498 1.00 96.50 81 VAL A CA 1
ATOM 627 C C . VAL A 1 81 ? -19.258 -7.352 9.169 1.00 96.50 81 VAL A C 1
ATOM 629 O O . VAL A 1 81 ? -20.368 -7.228 8.641 1.00 96.50 81 VAL A O 1
ATOM 632 N N . ASP A 1 82 ? -19.087 -7.894 10.373 1.00 93.31 82 ASP A N 1
ATOM 633 C CA . ASP A 1 82 ? -20.170 -8.425 11.182 1.00 93.31 82 ASP A CA 1
ATOM 634 C C . ASP A 1 82 ? -20.880 -7.297 11.941 1.00 93.31 82 ASP A C 1
ATOM 636 O O . ASP A 1 82 ? -20.412 -6.754 12.938 1.00 93.31 82 ASP A O 1
ATOM 640 N N . GLY A 1 83 ? -22.070 -6.933 11.465 1.00 90.69 83 GLY A N 1
ATOM 641 C CA . GLY A 1 83 ? -22.955 -5.988 12.153 1.00 90.69 83 GLY A CA 1
ATOM 642 C C . GLY A 1 83 ? -22.702 -4.507 11.858 1.00 90.69 83 GLY A C 1
ATOM 643 O O . GLY A 1 83 ? -23.526 -3.685 12.258 1.00 90.69 83 GLY A O 1
ATOM 644 N N . GLY A 1 84 ? -21.645 -4.155 11.119 1.00 94.62 84 GLY A N 1
ATOM 645 C CA . GLY A 1 84 ? -21.462 -2.804 10.577 1.00 94.62 84 GLY A CA 1
ATOM 646 C C . GLY A 1 84 ? -21.074 -1.743 11.610 1.00 94.62 84 GLY A C 1
ATOM 647 O O . GLY A 1 84 ? -21.329 -0.558 11.396 1.00 94.62 84 GLY A O 1
ATOM 648 N N . ALA A 1 85 ? -20.509 -2.143 12.751 1.00 96.69 85 ALA A N 1
ATOM 649 C CA . ALA A 1 85 ? -20.048 -1.204 13.769 1.00 96.69 85 ALA A CA 1
ATOM 650 C C . ALA A 1 85 ? -18.805 -0.442 13.283 1.00 96.69 85 ALA A C 1
ATOM 652 O O . ALA A 1 85 ? -17.866 -1.053 12.782 1.00 96.69 85 ALA A O 1
ATOM 653 N N . VAL A 1 86 ? -18.770 0.881 13.463 1.00 96.31 86 VAL A N 1
ATOM 654 C CA . VAL A 1 86 ? -17.557 1.672 13.199 1.00 96.31 86 VAL A CA 1
ATOM 655 C C . VAL A 1 86 ? -16.546 1.395 14.309 1.00 96.31 86 VAL A C 1
ATOM 657 O O . VAL A 1 86 ? -16.810 1.672 15.479 1.00 96.31 86 VAL A O 1
ATOM 660 N N . LEU A 1 87 ? -15.398 0.844 13.928 1.00 92.81 87 LEU A N 1
ATOM 661 C CA . LEU A 1 87 ? -14.307 0.462 14.825 1.00 92.81 87 LEU A CA 1
ATOM 662 C C . LEU A 1 87 ? -13.250 1.563 14.928 1.00 92.81 87 LEU A C 1
ATOM 664 O O . LEU A 1 87 ? -12.617 1.735 15.970 1.00 92.81 87 LEU A O 1
ATOM 668 N N . TYR A 1 88 ? -13.060 2.320 13.847 1.00 92.50 88 TYR A N 1
ATOM 669 C CA . TYR A 1 88 ? -12.120 3.430 13.790 1.00 92.50 88 TYR A CA 1
ATOM 670 C C . TYR A 1 88 ? -12.528 4.439 12.718 1.00 92.50 88 TYR A C 1
ATOM 672 O O . TYR A 1 88 ? -12.954 4.060 11.632 1.00 92.50 88 TYR A O 1
ATOM 680 N N . GLU A 1 89 ? -12.340 5.720 13.012 1.00 94.12 89 GLU A N 1
ATOM 681 C CA . GLU A 1 89 ? -12.396 6.801 12.033 1.00 94.12 89 GLU A CA 1
ATOM 682 C C . GLU A 1 89 ? -11.323 7.820 12.403 1.00 94.12 89 GLU A C 1
ATOM 684 O O . GLU A 1 89 ? -11.317 8.360 13.514 1.00 94.12 89 GLU A O 1
ATOM 689 N N . GLY A 1 90 ? -10.373 8.053 11.503 1.00 93.00 90 GLY A N 1
ATOM 690 C CA . GLY A 1 90 ? -9.277 8.962 11.800 1.00 93.00 90 GLY A CA 1
ATOM 691 C C . GLY A 1 90 ? -8.127 8.893 10.808 1.00 93.00 90 GLY A C 1
ATOM 692 O O . GLY A 1 90 ? -8.236 8.245 9.764 1.00 93.00 90 GLY A O 1
ATOM 693 N N . PRO A 1 91 ? -7.023 9.594 11.108 1.00 93.69 91 PRO A N 1
ATOM 694 C CA . PRO A 1 91 ? -5.962 9.772 10.144 1.00 93.69 91 PRO A CA 1
ATOM 695 C C . PRO A 1 91 ? -5.141 8.494 9.950 1.00 93.69 91 PRO A C 1
ATOM 697 O O . PRO A 1 91 ? -4.695 7.856 10.905 1.00 93.69 91 PRO A O 1
ATOM 700 N N . PHE A 1 92 ? -4.858 8.164 8.697 1.00 92.69 92 PHE A N 1
ATOM 701 C CA . PHE A 1 92 ? -4.015 7.037 8.317 1.00 92.69 92 PHE A CA 1
ATOM 702 C C . PHE A 1 92 ? -2.883 7.476 7.393 1.00 92.69 92 PHE A C 1
ATOM 704 O O . PHE A 1 92 ? -2.913 8.549 6.778 1.00 92.69 92 PHE A O 1
ATOM 711 N N . GLN A 1 93 ? -1.891 6.602 7.282 1.00 93.25 93 GLN A N 1
ATOM 712 C CA . GLN A 1 93 ? -0.815 6.734 6.324 1.00 93.25 93 GLN A CA 1
ATOM 713 C C . GLN A 1 93 ? -0.447 5.373 5.733 1.00 93.25 93 GLN A C 1
ATOM 715 O O . GLN A 1 93 ? -0.311 4.392 6.462 1.00 93.25 93 GLN A O 1
ATOM 720 N N . VAL A 1 94 ? -0.209 5.340 4.425 1.00 91.69 94 VAL A N 1
ATOM 721 C CA . VAL A 1 94 ? 0.415 4.212 3.725 1.00 91.69 94 VAL A CA 1
ATOM 722 C C . VAL A 1 94 ? 1.746 4.652 3.141 1.00 91.69 94 VAL A C 1
ATOM 724 O O . VAL A 1 94 ? 1.872 5.758 2.615 1.00 91.69 94 VAL A O 1
ATOM 727 N N . GLU A 1 95 ? 2.743 3.781 3.233 1.00 94.12 95 GLU A N 1
ATOM 728 C CA . GLU A 1 95 ? 4.032 3.926 2.568 1.00 94.12 95 GLU A CA 1
ATOM 729 C C . GLU A 1 95 ? 4.382 2.632 1.837 1.00 94.12 95 GLU A C 1
ATOM 731 O O . GLU A 1 95 ? 4.454 1.566 2.453 1.00 94.12 95 GLU A O 1
ATOM 736 N N . GLU A 1 96 ? 4.667 2.743 0.541 1.00 94.50 96 GLU A N 1
ATOM 737 C CA . GLU A 1 96 ? 5.170 1.640 -0.272 1.00 94.50 96 GLU A CA 1
ATOM 738 C C . GLU A 1 96 ? 6.536 1.970 -0.859 1.00 94.50 96 GLU A C 1
ATOM 740 O O . GLU A 1 96 ? 6.778 3.075 -1.352 1.00 94.50 96 GLU A O 1
ATOM 745 N N . ILE A 1 97 ? 7.415 0.974 -0.864 1.00 95.25 97 ILE A N 1
ATOM 746 C CA . ILE A 1 97 ? 8.638 0.957 -1.662 1.00 95.25 97 ILE A CA 1
ATOM 747 C C . ILE A 1 97 ? 8.720 -0.418 -2.300 1.00 95.25 97 ILE A C 1
ATOM 749 O O . ILE A 1 97 ? 8.847 -1.411 -1.586 1.00 95.25 97 ILE A O 1
ATOM 753 N N . ALA A 1 98 ? 8.682 -0.499 -3.624 1.00 95.44 98 ALA A N 1
ATOM 754 C CA . ALA A 1 98 ? 8.662 -1.794 -4.290 1.00 95.44 98 ALA A CA 1
ATOM 755 C C . ALA A 1 98 ? 9.389 -1.803 -5.633 1.00 95.44 98 ALA A C 1
ATOM 757 O O . ALA A 1 98 ? 9.689 -0.762 -6.232 1.00 95.44 98 ALA A O 1
ATOM 758 N N . ARG A 1 99 ? 9.738 -3.020 -6.056 1.00 95.00 99 ARG A N 1
ATOM 759 C CA . ARG A 1 99 ? 10.457 -3.318 -7.289 1.00 95.00 99 ARG A CA 1
ATOM 760 C C . ARG A 1 99 ? 10.004 -4.657 -7.864 1.00 95.00 99 ARG A C 1
ATOM 762 O O . ARG A 1 99 ? 9.942 -5.647 -7.139 1.00 95.00 99 ARG A O 1
ATOM 769 N N . ASP A 1 100 ? 9.758 -4.629 -9.164 1.00 92.62 100 ASP A N 1
ATOM 770 C CA . ASP A 1 100 ? 9.384 -5.730 -10.048 1.00 92.62 100 ASP A CA 1
ATOM 771 C C . ASP A 1 100 ? 10.400 -5.749 -11.206 1.00 92.62 100 ASP A C 1
ATOM 773 O O . ASP A 1 100 ? 10.301 -4.959 -12.149 1.00 92.62 100 ASP A O 1
ATOM 777 N N . ASP A 1 101 ? 11.456 -6.549 -11.083 1.00 90.56 101 ASP A N 1
ATOM 778 C CA . ASP A 1 101 ? 12.487 -6.737 -12.102 1.00 90.56 101 ASP A CA 1
ATOM 779 C C . ASP A 1 101 ? 11.969 -7.751 -13.143 1.00 90.56 101 ASP A C 1
ATOM 781 O O . ASP A 1 101 ? 11.759 -8.923 -12.854 1.00 90.56 101 ASP A O 1
ATOM 785 N N . GLY A 1 102 ? 11.789 -7.315 -14.392 1.00 87.81 102 GLY A N 1
ATOM 786 C CA . GLY A 1 102 ? 11.130 -8.104 -15.442 1.00 87.81 102 GLY A CA 1
ATOM 787 C C . GLY A 1 102 ? 9.634 -7.821 -15.628 1.00 87.81 102 GLY A C 1
ATOM 788 O O . GLY A 1 102 ? 9.104 -8.152 -16.691 1.00 87.81 102 GLY A O 1
ATOM 789 N N . GLY A 1 103 ? 8.980 -7.141 -14.679 1.00 86.25 103 GLY A N 1
ATOM 790 C CA . GLY A 1 103 ? 7.609 -6.637 -14.837 1.00 86.25 103 GLY A CA 1
ATOM 791 C C . GLY A 1 103 ? 6.532 -7.726 -14.803 1.00 86.25 103 GLY A C 1
ATOM 792 O O . GLY A 1 103 ? 5.460 -7.556 -15.392 1.00 86.25 103 GLY A O 1
ATOM 793 N N . ASP A 1 104 ? 6.819 -8.871 -14.189 1.00 90.38 104 ASP A N 1
ATOM 794 C CA . ASP A 1 104 ? 5.967 -10.058 -14.206 1.00 90.38 104 ASP A CA 1
ATOM 795 C C . ASP A 1 104 ? 5.034 -10.151 -12.987 1.00 90.38 104 ASP A C 1
ATOM 797 O O . ASP A 1 104 ? 4.144 -11.010 -12.964 1.00 90.38 104 ASP A O 1
ATOM 801 N N . ALA A 1 105 ? 5.148 -9.240 -12.012 1.00 90.00 105 ALA A N 1
ATOM 802 C CA . ALA A 1 105 ? 4.162 -9.080 -10.941 1.00 90.00 105 ALA A CA 1
ATOM 803 C C . ALA A 1 105 ? 2.916 -8.289 -11.382 1.00 90.00 105 ALA A C 1
ATOM 805 O O . ALA A 1 105 ? 1.865 -8.379 -10.733 1.00 90.00 105 ALA A O 1
ATOM 806 N N . GLY A 1 106 ? 3.006 -7.561 -12.503 1.00 91.38 106 GLY A N 1
ATOM 807 C CA . GLY A 1 106 ? 1.875 -6.888 -13.146 1.00 91.38 106 GLY A CA 1
ATOM 808 C C . GLY A 1 106 ? 1.319 -5.723 -12.328 1.00 91.38 106 GLY A C 1
ATOM 809 O O . GLY A 1 106 ? 0.106 -5.586 -12.214 1.00 91.38 106 GLY A O 1
ATOM 810 N N . CYS A 1 107 ? 2.201 -4.930 -11.718 1.00 91.81 107 CYS A N 1
ATOM 811 C CA . CYS A 1 107 ? 1.840 -3.838 -10.808 1.00 91.81 107 CYS A CA 1
ATOM 812 C C . CYS A 1 107 ? 1.583 -2.491 -11.504 1.00 91.81 107 CYS A C 1
ATOM 814 O O . CYS A 1 107 ? 1.000 -1.595 -10.898 1.00 91.81 107 CYS A O 1
ATOM 816 N N . LEU A 1 108 ? 2.027 -2.323 -12.755 1.00 93.44 108 LEU A N 1
ATOM 817 C CA . LEU A 1 108 ? 1.927 -1.068 -13.505 1.00 93.44 108 LEU A CA 1
ATOM 818 C C . LEU A 1 108 ? 0.568 -0.947 -14.210 1.00 93.44 108 LEU A C 1
ATOM 820 O O . LEU A 1 108 ? 0.222 -1.768 -15.060 1.00 93.44 108 LEU A O 1
ATOM 824 N N . ALA A 1 109 ? -0.179 0.104 -13.893 1.00 91.44 109 ALA A N 1
ATOM 825 C CA . ALA A 1 109 ? -1.403 0.490 -14.576 1.00 91.44 109 ALA A CA 1
ATOM 826 C C . ALA A 1 109 ? -1.111 1.226 -15.897 1.00 91.44 109 ALA A C 1
ATOM 828 O O . ALA A 1 109 ? -0.028 1.769 -16.127 1.00 91.44 109 ALA A O 1
ATOM 829 N N . SER A 1 110 ? -2.098 1.259 -16.796 1.00 89.88 110 SER A N 1
ATOM 830 C CA . SER A 1 110 ? -1.944 1.834 -18.143 1.00 89.88 110 SER A CA 1
ATOM 831 C C . SER A 1 110 ? -1.704 3.348 -18.171 1.00 89.88 110 SER A C 1
ATOM 833 O O . SER A 1 110 ? -1.247 3.878 -19.182 1.00 89.88 110 SER A O 1
ATOM 835 N N . ASP A 1 111 ? -2.043 4.046 -17.093 1.00 89.12 111 ASP A N 1
ATOM 836 C CA . ASP A 1 111 ? -1.850 5.486 -16.893 1.00 89.12 111 ASP 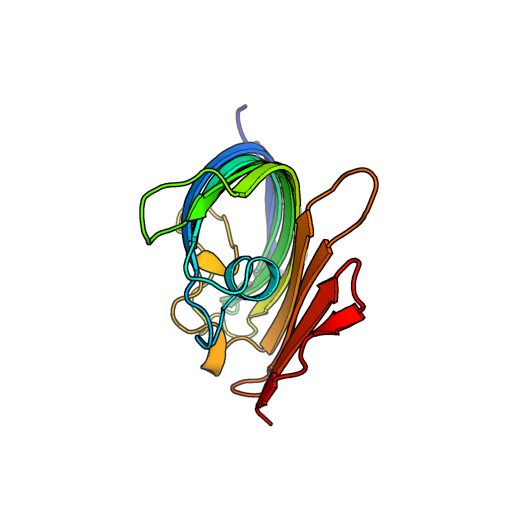A CA 1
ATOM 837 C C . ASP A 1 111 ? -0.509 5.833 -16.218 1.00 89.12 111 ASP A C 1
ATOM 839 O O . ASP A 1 111 ? -0.160 7.008 -16.104 1.00 89.12 111 ASP A O 1
ATOM 843 N N . GLY A 1 112 ? 0.288 4.820 -15.860 1.00 91.06 112 GLY A N 1
ATOM 844 C CA . GLY A 1 112 ? 1.627 4.974 -15.297 1.00 91.06 112 GLY A CA 1
ATOM 845 C C . GLY A 1 112 ? 1.703 4.871 -13.773 1.00 91.06 112 GLY A C 1
ATOM 846 O O . GLY A 1 112 ? 2.812 4.970 -13.249 1.00 91.06 112 GLY A O 1
ATOM 847 N N . HIS A 1 113 ? 0.579 4.656 -13.082 1.00 93.19 113 HIS A N 1
ATOM 848 C CA . HIS A 1 113 ? 0.550 4.354 -11.647 1.00 93.19 113 HIS A CA 1
ATOM 849 C C . HIS A 1 113 ? 1.026 2.924 -11.353 1.00 93.19 113 HIS A C 1
ATOM 851 O O . HIS A 1 113 ? 0.856 2.018 -12.169 1.00 93.19 113 HIS A O 1
ATOM 857 N N . ALA A 1 114 ? 1.591 2.700 -10.173 1.00 93.19 114 ALA A N 1
ATOM 858 C CA . ALA A 1 114 ? 1.944 1.396 -9.637 1.00 93.19 114 ALA A CA 1
ATOM 859 C C . ALA A 1 114 ? 1.766 1.376 -8.109 1.00 93.19 114 ALA A C 1
ATOM 861 O O . ALA A 1 114 ? 2.342 2.180 -7.383 1.00 93.19 114 ALA A O 1
ATOM 862 N N . TRP A 1 115 ? 0.997 0.416 -7.605 1.00 91.88 115 TRP A N 1
ATOM 863 C CA . TRP A 1 115 ? 0.828 0.185 -6.169 1.00 91.88 115 TRP A CA 1
A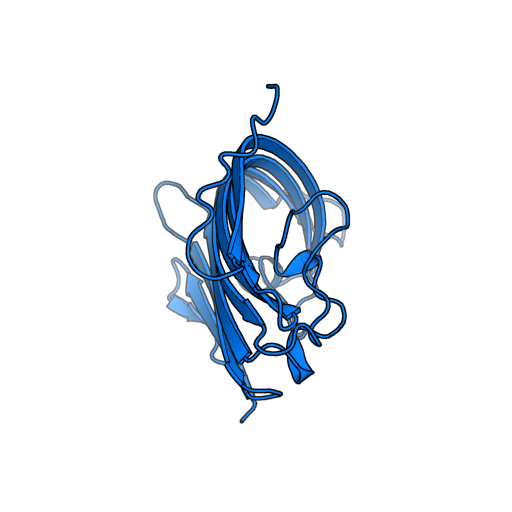TOM 864 C C . TRP A 1 115 ? 0.639 -1.303 -5.896 1.00 91.88 115 TRP A C 1
ATOM 866 O O . TRP A 1 115 ? 0.251 -2.061 -6.792 1.00 91.88 115 TRP A O 1
ATOM 876 N N . LEU A 1 116 ? 0.904 -1.742 -4.666 1.00 89.56 116 LEU A N 1
ATOM 877 C CA . LEU A 1 116 ? 0.852 -3.166 -4.321 1.00 89.56 116 LEU A CA 1
ATOM 878 C C . LEU A 1 116 ? -0.543 -3.771 -4.515 1.00 89.56 116 LEU A C 1
ATOM 880 O O . LEU A 1 116 ? -0.657 -4.902 -4.984 1.00 89.56 116 LEU A O 1
ATOM 884 N N . GLY A 1 117 ? -1.599 -2.998 -4.253 1.00 83.56 117 GLY A N 1
ATOM 885 C CA . GLY A 1 117 ? -2.983 -3.409 -4.512 1.00 83.56 117 GLY A CA 1
ATOM 886 C C . GLY A 1 117 ? -3.314 -3.667 -5.993 1.00 83.56 117 GLY A C 1
ATOM 887 O O . GLY A 1 117 ? -4.278 -4.371 -6.277 1.00 83.56 117 GLY A O 1
ATOM 888 N N . ASN A 1 118 ? -2.518 -3.156 -6.941 1.00 87.50 118 ASN A N 1
ATOM 889 C CA . ASN A 1 118 ? -2.696 -3.412 -8.379 1.00 87.50 118 ASN A CA 1
ATOM 890 C C . ASN A 1 118 ? -1.979 -4.684 -8.863 1.00 87.50 118 ASN A C 1
ATOM 892 O O . ASN A 1 118 ? -2.249 -5.187 -9.952 1.00 87.50 118 ASN A O 1
ATOM 896 N N . CYS A 1 119 ? -1.023 -5.195 -8.087 1.00 89.81 119 CYS A N 1
ATOM 897 C CA . CYS A 1 119 ? -0.164 -6.295 -8.499 1.00 89.81 119 CYS A CA 1
ATOM 898 C C . CYS A 1 119 ? -0.931 -7.624 -8.581 1.00 89.81 119 CYS A C 1
ATOM 900 O O . CYS A 1 119 ? -1.207 -8.271 -7.569 1.00 89.81 119 CYS A O 1
ATOM 902 N N . THR A 1 120 ? -1.184 -8.111 -9.795 1.00 89.00 120 THR A N 1
ATOM 903 C CA . THR A 1 120 ? -1.886 -9.393 -10.013 1.00 89.00 120 THR A CA 1
ATOM 904 C C . THR A 1 120 ? -1.128 -10.622 -9.494 1.00 89.00 120 THR A C 1
ATOM 906 O O . THR A 1 120 ? -1.748 -11.617 -9.113 1.00 89.00 120 THR A O 1
ATOM 909 N N . ALA A 1 121 ? 0.207 -10.565 -9.450 1.00 88.19 121 ALA A N 1
ATOM 910 C CA . ALA A 1 121 ? 1.063 -11.669 -9.017 1.00 88.19 121 ALA A CA 1
ATOM 911 C C . ALA A 1 121 ? 2.122 -11.241 -7.986 1.00 88.19 121 ALA A C 1
ATOM 913 O O . ALA A 1 121 ? 3.157 -11.904 -7.863 1.00 88.19 121 ALA A O 1
ATOM 914 N N . MET A 1 122 ? 1.834 -10.189 -7.197 1.00 86.44 122 MET A N 1
ATOM 915 C CA . MET A 1 122 ? 2.714 -9.602 -6.159 1.00 86.44 122 MET A CA 1
ATOM 916 C C . MET A 1 122 ? 3.527 -10.653 -5.405 1.00 86.44 122 MET A C 1
ATOM 918 O O . MET A 1 122 ? 4.716 -10.590 -5.154 1.00 86.44 122 MET A O 1
ATOM 922 N N . TRP A 1 123 ? 2.816 -11.680 -5.026 1.00 83.75 123 TRP A N 1
ATOM 923 C CA . TRP A 1 123 ? 3.219 -12.673 -4.081 1.00 83.75 123 TRP A CA 1
ATOM 924 C C . TRP A 1 123 ? 4.201 -13.725 -4.571 1.00 83.75 123 TRP A C 1
ATOM 926 O O . TRP A 1 123 ? 4.894 -14.340 -3.758 1.00 83.75 123 TRP A O 1
ATOM 936 N N . ASN A 1 124 ? 4.172 -13.988 -5.868 1.00 87.19 124 ASN A N 1
ATOM 937 C CA . ASN A 1 124 ? 4.970 -15.029 -6.495 1.00 87.19 124 ASN A CA 1
ATOM 938 C C . ASN A 1 124 ? 6.040 -14.433 -7.396 1.00 87.19 124 ASN A C 1
ATOM 940 O O . ASN A 1 124 ? 7.007 -15.128 -7.661 1.00 87.19 124 ASN A O 1
ATOM 944 N N . ASN A 1 125 ? 5.872 -13.184 -7.829 1.00 90.25 125 ASN A N 1
ATOM 945 C CA . ASN A 1 125 ? 6.699 -12.596 -8.872 1.00 90.25 125 ASN A CA 1
ATOM 946 C C . ASN A 1 125 ? 7.374 -11.292 -8.421 1.00 90.25 125 ASN A C 1
ATOM 948 O O . ASN A 1 125 ? 8.422 -10.957 -8.943 1.00 90.25 125 ASN A O 1
ATOM 952 N N . LEU A 1 126 ? 6.858 -10.586 -7.403 1.00 90.56 126 LEU A N 1
ATOM 953 C CA . LEU A 1 126 ? 7.484 -9.333 -6.976 1.00 90.56 126 LEU A CA 1
ATOM 954 C C . LEU A 1 126 ? 8.827 -9.589 -6.279 1.00 90.56 126 LEU A C 1
ATOM 956 O O . LEU A 1 126 ? 8.909 -10.340 -5.301 1.00 90.56 126 LEU A O 1
ATOM 960 N N . ASP A 1 127 ? 9.879 -8.919 -6.742 1.00 91.19 127 ASP A N 1
ATOM 961 C CA . ASP A 1 127 ? 11.227 -9.080 -6.190 1.00 91.19 127 ASP A CA 1
ATOM 962 C C . ASP A 1 127 ? 11.397 -8.416 -4.837 1.00 91.19 127 ASP A C 1
ATOM 964 O O . ASP A 1 127 ? 12.150 -8.888 -3.980 1.00 91.19 127 ASP A O 1
ATOM 968 N N . PHE A 1 128 ? 10.745 -7.277 -4.647 1.00 92.12 128 PHE A N 1
ATOM 969 C CA . PHE A 1 128 ? 10.866 -6.530 -3.416 1.00 92.12 128 PHE A CA 1
ATOM 970 C C . PHE A 1 128 ? 9.639 -5.677 -3.160 1.00 92.12 128 PHE A C 1
ATOM 972 O O . PHE A 1 128 ? 9.175 -4.952 -4.035 1.00 92.12 128 PHE A O 1
ATOM 979 N N . ALA A 1 129 ? 9.187 -5.693 -1.914 1.00 91.06 129 ALA A N 1
ATOM 980 C CA . ALA A 1 129 ? 8.238 -4.719 -1.412 1.00 91.06 129 ALA A CA 1
ATOM 981 C C . ALA A 1 129 ? 8.504 -4.451 0.058 1.00 91.06 129 ALA A C 1
ATOM 983 O O . ALA A 1 129 ? 8.798 -5.371 0.820 1.00 91.06 129 ALA A O 1
ATOM 984 N N . GLN A 1 130 ? 8.336 -3.199 0.447 1.00 90.56 130 GLN A N 1
ATOM 985 C CA . GLN A 1 130 ? 8.061 -2.775 1.803 1.00 90.56 130 GLN A CA 1
ATOM 986 C C . GLN A 1 130 ? 6.742 -2.023 1.776 1.00 90.56 130 GLN A C 1
ATOM 988 O O . GLN A 1 130 ? 6.624 -1.015 1.085 1.00 90.56 130 GLN A O 1
ATOM 993 N N . TYR A 1 131 ? 5.772 -2.534 2.519 1.00 89.81 131 TYR A N 1
ATOM 994 C CA . TYR A 1 131 ? 4.478 -1.904 2.740 1.00 89.81 131 TYR A CA 1
ATOM 995 C C . TYR A 1 131 ? 4.383 -1.557 4.211 1.00 89.81 131 TYR A C 1
ATOM 997 O O . TYR A 1 131 ? 4.692 -2.414 5.039 1.00 89.81 131 TYR A O 1
ATOM 1005 N N . ASN A 1 132 ? 3.964 -0.341 4.532 1.00 88.56 132 ASN A N 1
ATOM 1006 C CA . ASN A 1 132 ? 3.627 0.051 5.891 1.00 88.56 132 ASN A CA 1
ATOM 1007 C C . ASN A 1 132 ? 2.284 0.764 5.847 1.00 88.56 132 ASN A C 1
ATOM 1009 O O . ASN A 1 132 ? 2.177 1.847 5.277 1.00 88.56 132 ASN A O 1
ATOM 1013 N N . TRP A 1 133 ? 1.287 0.177 6.485 1.00 87.19 133 TRP A N 1
ATOM 1014 C CA . TRP A 1 133 ? 0.006 0.812 6.741 1.00 87.19 133 TRP A CA 1
ATOM 1015 C C . TRP A 1 133 ? -0.052 1.226 8.198 1.00 87.19 133 TRP A C 1
ATOM 1017 O O . TRP A 1 133 ? 0.321 0.446 9.077 1.00 87.19 133 TRP A O 1
ATOM 1027 N N . LYS A 1 134 ? -0.466 2.463 8.454 1.00 87.88 134 LYS A N 1
ATOM 1028 C CA . LYS A 1 134 ? -0.402 3.082 9.772 1.00 87.88 134 LYS A CA 1
ATOM 1029 C C . LYS A 1 134 ? -1.713 3.772 10.087 1.00 87.88 134 LYS A C 1
ATOM 1031 O O . LYS A 1 134 ? -2.137 4.648 9.339 1.00 87.88 134 LYS A O 1
ATOM 1036 N N . ILE A 1 135 ? -2.286 3.462 11.241 1.00 85.19 135 ILE A N 1
ATOM 1037 C CA . ILE A 1 135 ? -3.217 4.381 11.893 1.00 85.19 135 ILE A CA 1
ATOM 1038 C C . ILE A 1 135 ? -2.374 5.384 12.674 1.00 85.19 135 ILE A C 1
ATOM 1040 O O . ILE A 1 135 ? -1.523 5.006 13.479 1.00 85.19 135 ILE A O 1
ATOM 1044 N N . THR A 1 136 ? -2.581 6.665 12.390 1.00 68.75 136 THR A N 1
ATOM 1045 C CA . THR A 1 136 ? -1.851 7.768 13.016 1.00 68.75 136 THR A CA 1
ATOM 1046 C C . THR A 1 136 ? -2.750 8.435 14.065 1.00 68.75 136 THR A C 1
ATOM 1048 O O . THR A 1 136 ? -3.965 8.516 13.904 1.00 68.75 136 THR A O 1
ATOM 1051 N N . GLY A 1 137 ? -2.188 8.835 15.207 1.00 64.25 137 GLY A N 1
ATOM 1052 C CA . GLY A 1 137 ? -2.954 9.318 16.360 1.00 64.25 137 GLY A CA 1
ATOM 1053 C C . GLY A 1 137 ? -2.075 9.487 17.602 1.00 64.25 137 GLY A C 1
ATOM 1054 O O . GLY A 1 137 ? -0.878 9.741 17.483 1.00 64.25 137 GLY A O 1
ATOM 1055 N N . ASN A 1 138 ? -2.650 9.332 18.802 1.00 48.78 138 ASN A N 1
ATOM 1056 C CA . ASN A 1 138 ? -1.880 9.327 20.062 1.00 48.78 138 ASN A CA 1
ATOM 1057 C C . ASN A 1 138 ? -1.005 8.067 20.234 1.00 48.78 138 ASN A C 1
ATOM 1059 O O . ASN A 1 138 ? -0.110 8.045 21.078 1.00 48.78 138 ASN A O 1
ATOM 1063 N N . SER A 1 139 ? -1.247 7.050 19.415 1.00 58.50 139 SER A N 1
ATOM 1064 C CA . SER A 1 139 ? -0.462 5.833 19.238 1.00 58.50 139 SER A CA 1
ATOM 1065 C C . SER A 1 139 ? -0.288 5.565 17.740 1.00 58.50 139 SER A C 1
ATOM 1067 O O . SER A 1 139 ? -0.995 6.141 16.907 1.00 58.50 139 SER A O 1
ATOM 1069 N N . VAL A 1 140 ? 0.698 4.736 17.391 1.00 67.31 140 VAL A N 1
ATOM 1070 C CA . VAL A 1 140 ? 0.954 4.319 16.008 1.00 67.31 140 VAL A CA 1
ATOM 1071 C C . VAL A 1 140 ? 0.779 2.812 15.935 1.00 67.31 140 VAL A C 1
ATOM 1073 O O . VAL A 1 140 ? 1.630 2.069 16.422 1.00 67.31 140 VAL A O 1
ATOM 1076 N N . ASP A 1 141 ? -0.306 2.379 15.301 1.00 74.25 141 ASP A N 1
ATOM 1077 C CA . ASP A 1 141 ? -0.503 0.978 14.938 1.00 74.25 141 ASP A CA 1
ATOM 1078 C C . ASP A 1 141 ? -0.004 0.755 13.523 1.00 74.25 141 ASP A C 1
ATOM 1080 O O . ASP A 1 141 ? -0.335 1.534 12.629 1.00 74.25 141 ASP A O 1
ATOM 1084 N N . THR A 1 142 ? 0.779 -0.299 13.312 1.00 80.38 142 THR A N 1
ATOM 1085 C CA . THR A 1 142 ? 1.377 -0.591 12.005 1.00 80.38 142 THR A CA 1
ATOM 1086 C C . THR A 1 142 ? 1.024 -1.986 11.529 1.00 80.38 142 THR A C 1
ATOM 1088 O O . THR A 1 142 ? 1.005 -2.916 12.332 1.00 80.38 142 THR A O 1
ATOM 1091 N N . PHE A 1 143 ? 0.802 -2.132 10.226 1.00 80.50 143 PHE A N 1
ATOM 1092 C CA . PHE A 1 143 ? 0.829 -3.402 9.511 1.00 80.50 143 PHE A CA 1
ATOM 1093 C C . PHE A 1 143 ? 1.880 -3.307 8.412 1.00 80.50 143 PHE A C 1
ATOM 1095 O O . PHE A 1 143 ? 1.818 -2.423 7.556 1.00 80.50 143 PHE A O 1
ATOM 1102 N N . ASN A 1 144 ? 2.851 -4.213 8.449 1.00 84.94 144 ASN A N 1
ATOM 1103 C CA . ASN A 1 144 ? 4.018 -4.159 7.591 1.00 84.94 144 ASN A CA 1
ATOM 1104 C C . ASN A 1 144 ? 4.175 -5.456 6.811 1.00 84.94 144 ASN A C 1
ATOM 1106 O O . ASN A 1 144 ? 4.034 -6.547 7.366 1.00 84.94 144 ASN A O 1
ATOM 1110 N N . ILE A 1 145 ? 4.545 -5.338 5.540 1.00 83.50 145 ILE A N 1
ATOM 1111 C CA . ILE A 1 145 ? 4.950 -6.473 4.708 1.00 83.50 145 ILE A CA 1
ATOM 1112 C C . ILE A 1 145 ? 6.336 -6.210 4.163 1.00 83.50 145 ILE A C 1
ATOM 1114 O O . ILE A 1 145 ? 6.659 -5.102 3.742 1.00 83.50 145 ILE A O 1
ATOM 1118 N N . THR A 1 146 ? 7.154 -7.255 4.153 1.00 84.31 146 THR A N 1
ATOM 1119 C CA . THR A 1 146 ? 8.406 -7.292 3.411 1.00 84.31 146 THR A CA 1
ATOM 1120 C C . THR A 1 146 ? 8.401 -8.487 2.472 1.00 84.31 146 THR A C 1
ATOM 1122 O O . THR A 1 146 ? 8.273 -9.623 2.924 1.00 84.31 146 THR A O 1
ATOM 1125 N N . ILE A 1 147 ? 8.574 -8.232 1.178 1.00 83.81 147 ILE A N 1
ATOM 1126 C CA . ILE A 1 147 ? 8.807 -9.254 0.151 1.00 83.81 147 ILE A CA 1
ATOM 1127 C C . ILE A 1 147 ? 10.277 -9.184 -0.251 1.00 83.81 147 ILE A C 1
ATOM 1129 O O . ILE A 1 147 ? 10.832 -8.095 -0.416 1.00 83.81 147 ILE A O 1
ATOM 1133 N N . ARG A 1 148 ? 10.918 -10.345 -0.384 1.00 85.50 148 ARG A N 1
ATOM 1134 C CA . ARG A 1 148 ? 12.307 -10.468 -0.830 1.00 85.50 148 ARG A CA 1
ATOM 1135 C C . ARG A 1 148 ? 12.443 -11.642 -1.793 1.00 85.50 148 ARG A C 1
ATOM 1137 O O . ARG A 1 148 ? 13.010 -12.679 -1.453 1.00 85.50 148 ARG A O 1
ATOM 1144 N N . GLY A 1 149 ? 11.958 -11.432 -3.002 1.00 77.19 149 GLY A N 1
ATOM 1145 C CA . GLY A 1 149 ? 11.922 -12.408 -4.073 1.00 77.19 149 GLY A CA 1
ATOM 1146 C C . GLY A 1 149 ? 10.621 -13.197 -4.096 1.00 77.19 149 GLY A C 1
ATOM 1147 O O . GLY A 1 149 ? 9.904 -13.313 -3.098 1.00 77.19 149 GLY A O 1
ATOM 1148 N N . ALA A 1 150 ? 10.371 -13.789 -5.258 1.00 80.25 150 ALA A N 1
ATOM 1149 C CA . ALA A 1 150 ? 9.289 -14.717 -5.530 1.00 80.25 150 ALA A CA 1
ATOM 1150 C C . ALA A 1 150 ? 8.995 -15.670 -4.355 1.00 80.25 150 ALA A C 1
ATOM 1152 O O . ALA A 1 150 ? 9.850 -16.456 -3.938 1.00 80.25 150 ALA A O 1
ATOM 1153 N N . GLY A 1 151 ? 7.777 -15.599 -3.806 1.00 79.12 151 GLY A N 1
ATOM 1154 C CA . GLY A 1 151 ? 7.297 -16.507 -2.760 1.00 79.12 151 GLY A CA 1
ATOM 1155 C C . GLY A 1 151 ? 7.889 -16.298 -1.360 1.00 79.12 151 GLY A C 1
ATOM 1156 O O . GLY A 1 151 ? 7.432 -16.968 -0.435 1.00 79.12 151 GLY A O 1
ATOM 1157 N N . ASN A 1 152 ? 8.832 -15.364 -1.198 1.00 84.50 152 ASN A N 1
ATOM 1158 C CA . ASN A 1 152 ? 9.546 -15.085 0.044 1.00 84.50 152 ASN A CA 1
ATOM 1159 C C . ASN A 1 152 ? 9.035 -13.789 0.673 1.00 84.50 152 ASN A C 1
ATOM 1161 O O . ASN A 1 152 ? 9.359 -12.691 0.214 1.00 84.50 152 ASN A O 1
ATOM 1165 N N . TYR A 1 153 ? 8.246 -13.902 1.736 1.00 83.38 153 TYR A N 1
ATOM 1166 C CA . TYR A 1 153 ? 7.664 -12.737 2.391 1.00 83.38 153 TYR A CA 1
ATOM 1167 C C . TYR A 1 153 ? 7.471 -12.940 3.885 1.00 83.38 153 TYR A C 1
ATOM 1169 O O . TYR A 1 153 ? 7.260 -14.051 4.366 1.00 83.38 153 TYR A O 1
ATOM 1177 N N . CYS A 1 154 ? 7.492 -11.831 4.608 1.00 83.25 154 CYS A N 1
ATOM 1178 C CA . CYS A 1 154 ? 7.085 -11.748 5.999 1.00 83.25 154 CYS A CA 1
ATOM 1179 C C . CYS A 1 154 ? 6.078 -10.615 6.150 1.00 83.25 154 CYS A C 1
ATOM 1181 O O . CYS A 1 154 ? 6.205 -9.578 5.497 1.00 83.25 154 CYS A O 1
ATOM 1183 N N . TYR A 1 155 ? 5.115 -10.800 7.041 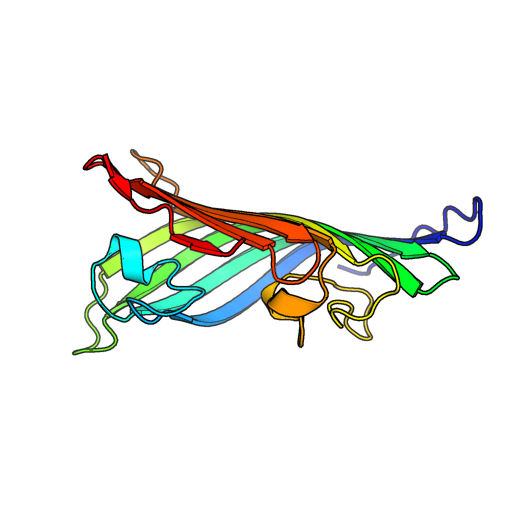1.00 83.56 155 TYR A N 1
ATOM 1184 C CA . TYR A 1 155 ? 4.238 -9.732 7.500 1.00 83.56 155 TYR A CA 1
ATOM 1185 C C . TYR A 1 155 ? 4.241 -9.667 9.023 1.00 83.56 155 TYR A C 1
ATOM 1187 O O . TYR A 1 155 ? 4.569 -10.650 9.685 1.00 83.56 155 TYR A O 1
ATOM 1195 N N . GLY A 1 156 ? 3.879 -8.518 9.574 1.00 80.88 156 GLY A N 1
ATOM 1196 C CA . GLY A 1 156 ? 3.735 -8.308 11.01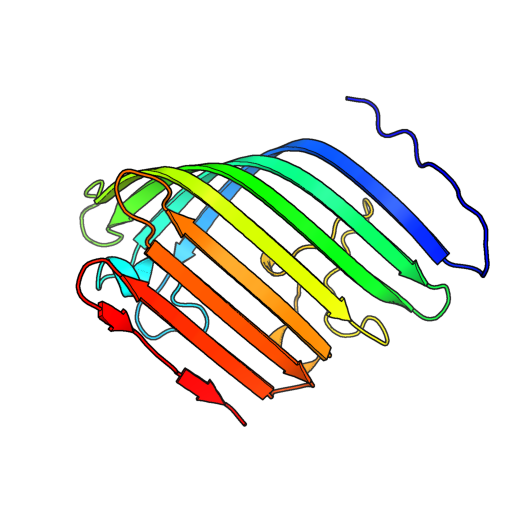0 1.00 80.88 156 GLY A CA 1
ATOM 1197 C C . GLY A 1 156 ? 3.540 -6.835 11.333 1.00 80.88 156 GLY A C 1
ATOM 1198 O O . GLY A 1 156 ? 3.589 -5.983 10.448 1.00 80.88 156 GLY A O 1
ATOM 1199 N N . GLY A 1 157 ? 3.343 -6.517 12.601 1.00 79.00 157 GLY A N 1
ATOM 1200 C CA . GLY A 1 157 ? 2.981 -5.172 13.008 1.00 79.00 157 GLY A CA 1
ATOM 1201 C C . GLY A 1 157 ? 3.233 -4.891 14.477 1.00 79.00 157 GLY A C 1
ATOM 1202 O O . GLY A 1 157 ? 3.665 -5.752 15.244 1.00 79.00 157 GLY A O 1
ATOM 1203 N N . ILE A 1 158 ? 2.973 -3.646 14.852 1.00 74.12 158 ILE A N 1
ATOM 1204 C CA . ILE A 1 158 ? 3.003 -3.180 16.238 1.00 74.12 158 ILE A CA 1
ATOM 1205 C C . ILE A 1 158 ? 1.630 -2.606 16.544 1.00 74.12 158 ILE A C 1
ATOM 1207 O O . ILE A 1 158 ? 1.124 -1.807 15.757 1.00 74.12 158 ILE A O 1
ATOM 1211 N N . HIS A 1 159 ? 1.075 -3.025 17.673 1.00 71.06 159 HIS A N 1
ATOM 1212 C CA . HIS A 1 159 ? -0.127 -2.497 18.291 1.00 71.06 159 HIS A CA 1
ATOM 1213 C C . HIS A 1 159 ? 0.203 -1.896 19.670 1.00 71.06 159 HIS A C 1
ATOM 1215 O O . HIS A 1 159 ? 1.259 -2.191 20.242 1.00 71.06 159 HIS A O 1
ATOM 1221 N N . GLU A 1 160 ? -0.691 -1.074 20.227 1.00 68.56 160 GLU A N 1
ATOM 1222 C CA . GLU A 1 160 ? -0.592 -0.560 21.604 1.00 68.56 160 GLU A CA 1
ATOM 1223 C C . GLU A 1 160 ? -0.366 -1.671 22.644 1.00 68.56 160 GLU A C 1
ATOM 1225 O O . GLU A 1 160 ? 0.382 -1.478 23.604 1.00 68.56 160 GLU A O 1
ATOM 1230 N N . GLU A 1 161 ? -0.963 -2.848 22.439 1.00 67.56 161 GLU A N 1
ATOM 1231 C CA . GLU A 1 161 ? -0.852 -3.992 23.354 1.00 67.56 161 GLU A CA 1
ATOM 1232 C C . GLU A 1 161 ? 0.350 -4.914 23.062 1.00 67.56 161 GLU A C 1
ATOM 1234 O O . GLU A 1 161 ? 0.609 -5.856 23.814 1.00 67.56 161 GLU A O 1
ATOM 1239 N N . GLY A 1 162 ? 1.126 -4.646 22.004 1.00 67.94 162 GLY A N 1
ATOM 1240 C CA . GLY A 1 162 ? 2.321 -5.416 21.650 1.00 67.94 162 GLY A CA 1
ATOM 1241 C C . GLY A 1 162 ? 2.499 -5.650 20.150 1.00 67.94 162 GLY A C 1
ATOM 1242 O O . GLY A 1 162 ? 1.720 -5.194 19.320 1.00 67.94 162 GLY A O 1
ATOM 1243 N N . ALA A 1 163 ? 3.563 -6.363 19.779 1.00 72.94 163 ALA A N 1
ATOM 1244 C CA . ALA A 1 163 ? 3.774 -6.778 18.393 1.00 72.94 163 ALA A CA 1
ATOM 1245 C C . ALA A 1 163 ? 2.875 -7.970 18.029 1.00 72.94 163 ALA A C 1
ATOM 1247 O O . ALA A 1 163 ? 2.672 -8.863 18.853 1.00 72.94 163 ALA A O 1
ATOM 1248 N N . TYR A 1 164 ? 2.398 -8.008 16.786 1.00 70.31 164 TYR A N 1
ATOM 1249 C CA . TYR A 1 164 ? 1.657 -9.137 16.220 1.00 70.31 164 TYR A CA 1
ATOM 1250 C C . TYR A 1 164 ? 2.298 -9.594 14.901 1.00 70.31 164 TYR A C 1
ATOM 1252 O O . TYR A 1 164 ? 3.000 -8.834 14.226 1.00 70.31 164 TYR A O 1
ATOM 1260 N N . GLY A 1 165 ? 2.120 -10.871 14.551 1.00 64.75 165 GLY A N 1
ATOM 1261 C CA . GLY A 1 165 ? 3.012 -11.540 13.595 1.00 64.75 165 GLY A CA 1
ATOM 1262 C C . GLY A 1 165 ? 4.431 -11.744 14.175 1.00 64.75 165 GLY A C 1
ATOM 1263 O O . GLY A 1 165 ? 4.719 -11.286 15.280 1.00 64.75 165 GLY A O 1
ATOM 1264 N N . PRO A 1 166 ? 5.344 -12.460 13.494 1.00 62.31 166 PRO A N 1
ATOM 1265 C CA . PRO A 1 166 ? 5.406 -12.548 12.047 1.00 62.31 166 PRO A CA 1
ATOM 1266 C C . PRO A 1 166 ? 4.850 -13.849 11.469 1.00 62.31 166 PRO A C 1
ATOM 1268 O O . PRO A 1 166 ? 5.210 -14.944 11.902 1.00 62.31 166 PRO A O 1
ATOM 1271 N N . GLY A 1 167 ? 4.043 -13.732 10.417 1.00 70.81 167 GLY A N 1
ATOM 1272 C CA . GLY A 1 167 ? 3.853 -14.832 9.480 1.00 70.81 167 GLY A CA 1
ATOM 1273 C C . GLY A 1 167 ? 4.878 -14.689 8.362 1.00 70.81 167 GLY A C 1
ATOM 1274 O O . GLY A 1 167 ? 4.829 -13.734 7.589 1.00 70.81 167 GLY A O 1
ATOM 1275 N N . CYS A 1 168 ? 5.834 -15.612 8.292 1.00 73.25 168 CYS A N 1
ATOM 1276 C CA . CYS A 1 168 ? 6.799 -15.666 7.199 1.00 73.25 168 CYS A CA 1
ATOM 1277 C C . CYS A 1 168 ? 6.557 -16.907 6.348 1.00 73.25 168 CYS A C 1
ATOM 1279 O O . CYS A 1 168 ? 6.352 -18.005 6.869 1.00 73.25 168 CYS A O 1
ATOM 1281 N N . LYS A 1 169 ? 6.659 -16.733 5.035 1.00 71.69 169 LYS A N 1
ATOM 1282 C CA . LYS A 1 169 ? 6.830 -17.815 4.075 1.00 71.69 169 LYS A CA 1
ATOM 1283 C C . LYS A 1 169 ? 8.200 -17.637 3.431 1.00 71.69 169 LYS A C 1
ATOM 1285 O O . LYS A 1 169 ? 8.489 -16.570 2.890 1.00 71.69 169 LYS A O 1
ATOM 1290 N N . LEU A 1 170 ? 9.028 -18.667 3.559 1.00 71.75 170 LEU A N 1
ATOM 1291 C CA . LEU A 1 170 ? 10.382 -18.760 3.013 1.00 71.75 170 LEU A CA 1
ATOM 1292 C C . LEU A 1 170 ? 10.406 -19.826 1.913 1.00 71.75 170 LEU A C 1
ATOM 1294 O O . LEU A 1 170 ? 9.648 -20.815 2.065 1.00 71.75 170 LEU A O 1
#

pLDDT: mean 84.47, std 13.91, range [30.36, 97.5]

Sequence (170 aa):
MVVVPSFAAGNGTQVYRFSDEPFVWDETHYLGDRFPGAAEKFGEDVYVHYEAMNAETVRVKANGDVSWTLTQQGTATVTAVDGGAVLYEGPFQVEEIARDDGGDAGCLASDGHAWLGNCTAMWNNLDFAQYNWKITGNSVDTFNITIRGAGNYCYGGIHEEGAYGPGCKL

Secondary structure (DSSP, 8-state):
---------SSSEEEEEEEEEEEEEEEEE-TTSSS-HHHHHHTS-EEEEEEEEEEEEEEEETTS-EEEEEEEEEEEEEEETTTT-EEEEEEEEEEEEEEESSS-S--B-TTS-B-GGG-TTHHHH-SEEEEEEEE-SSS-EEEEEEEESTT-EEEEEEETTEEEEEEEE-